Protein AF-A0A162N013-F1 (afdb_monomer)

Sequence (62 aa):
MQFTAVTFLALIAAVVAGPVAPRQADEGNQVTVETPAMTDANGNIVPFDAATVSQPNLDAGL

Nearest PDB structures (foldseek):
  6re8-assembly1_X  TM=3.481E-01  e=4.127E+00  Polytomella sp. Pringsheim 198.80
  3ne9-assembly2_B  TM=2.805E-01  e=7.705E+00  Corynebacterium ammoniagenes

Solvent-accessible surface area (backbone atoms only — not comparable to full-atom values): 4104 Å² total; per-residue (Å²): 110,70,69,61,52,53,53,51,52,52,53,53,50,55,63,71,66,45,79,86,61,77,88,69,65,56,84,86,46,60,70,61,90,91,51,56,65,45,70,50,98,86,71,40,48,41,79,52,67,72,88,76,56,87,52,68,51,63,77,68,74,102

Secondary structure (DSSP, 8-state):
-HHHHHHHHHHHHHHHTS--S-----TTS---TTS-EEE-TTS-EEE--GGG---HHHHTT-

Radius of gyration: 24.48 Å; Cα contacts (8 Å, |Δi|>4): 29; chains: 1; bounding box: 39×20×73 Å

Foldseek 3Di:
DVVVVVVVVVVVVVVVPPDPDDPPPPPQQDDDPPFDWDADPVGGIDGDDPVPDDDVVVVVVD

pLDDT: mean 80.49, std 9.82, range [55.69, 92.31]

Structure (mmCIF, N/CA/C/O backbone):
data_AF-A0A162N013-F1
#
_entry.id   AF-A0A162N013-F1
#
loop_
_atom_site.group_PDB
_atom_site.id
_atom_site.type_symbol
_atom_site.label_atom_id
_atom_site.label_alt_id
_atom_site.label_comp_id
_atom_site.label_asym_id
_atom_site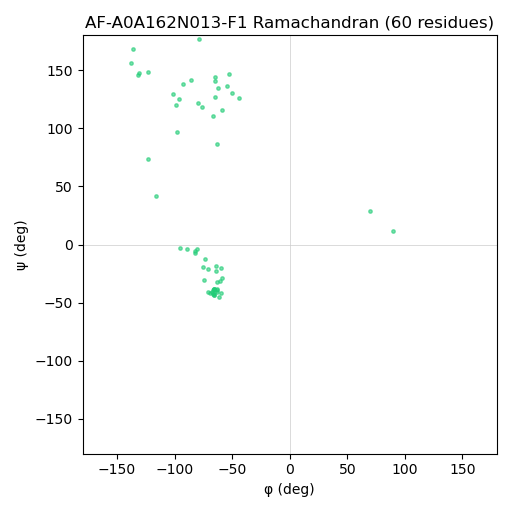.label_entity_id
_atom_site.label_seq_id
_atom_site.pdbx_PDB_ins_code
_atom_site.Cartn_x
_atom_site.Cartn_y
_atom_site.Cartn_z
_atom_site.occupancy
_atom_site.B_iso_or_equiv
_atom_site.auth_seq_id
_atom_site.auth_comp_id
_atom_site.auth_asym_id
_atom_site.auth_atom_id
_atom_site.pdbx_PDB_model_num
ATOM 1 N N . MET A 1 1 ? -28.579 7.273 40.090 1.00 60.94 1 MET A N 1
ATOM 2 C CA . MET A 1 1 ? -27.398 6.418 40.354 1.00 60.94 1 MET A CA 1
ATOM 3 C C . MET A 1 1 ? -27.257 5.269 39.360 1.00 60.94 1 MET A C 1
ATOM 5 O O . MET A 1 1 ? -26.176 5.096 38.821 1.00 60.94 1 MET A O 1
ATOM 9 N N . GLN A 1 2 ? -28.321 4.512 39.067 1.00 69.31 2 GLN A N 1
ATOM 10 C CA . GLN A 1 2 ? -28.247 3.342 38.177 1.00 69.31 2 GLN A CA 1
ATOM 11 C C . GLN A 1 2 ? -27.843 3.690 36.731 1.00 69.31 2 GLN A C 1
ATOM 13 O O . GLN A 1 2 ? -26.992 3.022 36.158 1.00 69.31 2 GLN A O 1
ATOM 18 N N . PHE A 1 3 ? -28.370 4.787 36.176 1.00 75.44 3 PHE A N 1
ATOM 19 C CA . PHE A 1 3 ? -28.011 5.248 34.827 1.00 75.44 3 PHE A CA 1
ATOM 20 C C . PHE A 1 3 ? -26.527 5.640 34.715 1.00 75.44 3 PHE A C 1
ATOM 22 O O . PHE A 1 3 ? -25.866 5.292 33.746 1.00 75.44 3 PHE A O 1
ATOM 29 N N . THR A 1 4 ? -25.989 6.289 35.753 1.00 82.69 4 THR A N 1
ATOM 30 C CA . THR A 1 4 ? -24.572 6.667 35.858 1.00 82.69 4 THR A CA 1
ATOM 31 C C . THR A 1 4 ? -23.655 5.448 35.949 1.00 82.69 4 THR A C 1
ATOM 33 O O . THR A 1 4 ? -22.577 5.444 35.368 1.00 82.69 4 THR A O 1
ATOM 36 N N . ALA A 1 5 ? -24.075 4.399 36.659 1.00 85.06 5 ALA A N 1
ATOM 37 C CA . ALA A 1 5 ? -23.302 3.164 36.754 1.00 85.06 5 ALA A CA 1
ATOM 38 C C . ALA A 1 5 ? -23.228 2.442 35.400 1.00 85.06 5 ALA A C 1
ATOM 40 O O . ALA A 1 5 ? -22.155 2.000 35.000 1.00 85.06 5 ALA A O 1
ATOM 41 N N . VAL A 1 6 ? -24.345 2.379 34.667 1.00 86.81 6 VAL A N 1
ATOM 42 C CA . VAL A 1 6 ? -24.404 1.737 33.343 1.00 86.81 6 VAL A CA 1
ATOM 43 C C . VAL A 1 6 ? -23.548 2.484 32.321 1.00 86.81 6 VAL A C 1
ATOM 45 O O . VAL A 1 6 ? -22.800 1.850 31.578 1.00 86.81 6 VAL A O 1
ATOM 48 N N . THR A 1 7 ? -23.593 3.819 32.303 1.00 85.00 7 THR A N 1
ATOM 49 C CA . THR A 1 7 ? -22.758 4.610 31.387 1.00 85.00 7 THR A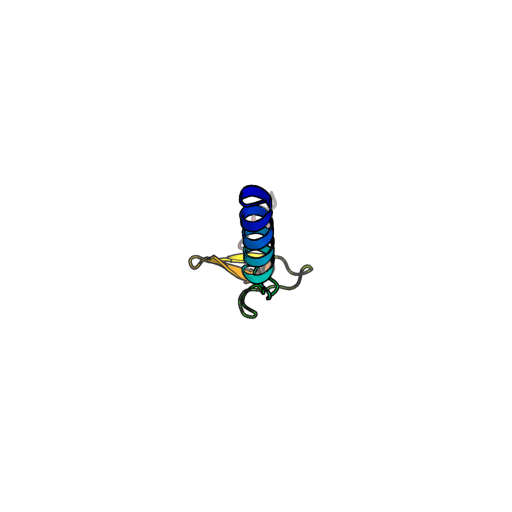 CA 1
ATOM 50 C C . THR A 1 7 ? -21.272 4.472 31.691 1.00 85.00 7 THR A C 1
ATOM 52 O O . THR A 1 7 ? -20.473 4.363 30.764 1.00 85.00 7 THR A O 1
ATOM 55 N N . PHE A 1 8 ? -20.891 4.414 32.967 1.00 88.06 8 P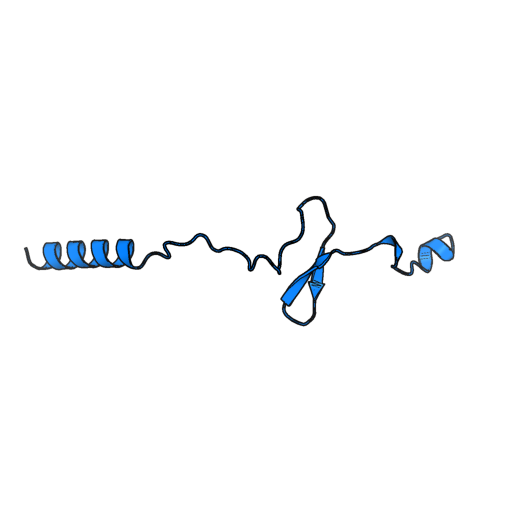HE A N 1
ATOM 56 C CA . PHE A 1 8 ? -19.494 4.225 33.357 1.00 88.06 8 PHE A CA 1
ATOM 57 C C . PHE A 1 8 ? -18.964 2.846 32.940 1.00 88.06 8 PHE A C 1
ATOM 59 O O . PHE A 1 8 ? -17.863 2.730 32.405 1.00 88.06 8 PHE A O 1
ATOM 66 N N . LEU A 1 9 ? -19.780 1.804 33.114 1.00 87.50 9 LEU A N 1
ATOM 67 C CA . LEU A 1 9 ? -19.433 0.433 32.740 1.00 87.50 9 LEU A CA 1
ATOM 68 C C . LEU A 1 9 ? -19.308 0.274 31.215 1.00 87.50 9 LEU A C 1
ATOM 70 O O . LEU A 1 9 ? -18.379 -0.376 30.738 1.00 87.50 9 LEU A O 1
ATOM 74 N N . ALA A 1 10 ? -20.185 0.932 30.451 1.00 86.62 10 ALA A N 1
ATOM 75 C CA . ALA A 1 10 ? -20.110 0.969 28.991 1.00 86.62 10 ALA A CA 1
ATOM 76 C C . ALA A 1 10 ? -18.833 1.666 28.483 1.00 86.62 10 ALA A C 1
ATOM 78 O O . ALA A 1 10 ? -18.221 1.203 27.522 1.00 86.62 10 ALA A O 1
ATOM 79 N N . LEU A 1 11 ? -18.398 2.742 29.147 1.00 85.38 11 LEU A N 1
ATOM 80 C CA . LEU A 1 11 ? -17.173 3.462 28.787 1.00 85.38 11 LEU A CA 1
ATOM 81 C C . LEU A 1 11 ? -15.920 2.607 29.010 1.00 85.38 11 LEU A C 1
ATOM 83 O O . LEU A 1 11 ? -15.050 2.549 28.144 1.00 85.38 11 LEU A O 1
ATOM 87 N N . ILE A 1 12 ? -15.854 1.900 30.141 1.00 86.12 12 ILE A N 1
ATOM 88 C CA . ILE A 1 12 ? -14.753 0.975 30.443 1.00 86.12 12 ILE A CA 1
ATOM 89 C C . ILE A 1 12 ? -14.706 -0.152 29.405 1.00 86.12 12 ILE A C 1
ATOM 91 O O . ILE A 1 12 ? -13.637 -0.452 28.876 1.00 86.12 12 ILE A O 1
ATOM 95 N N . ALA A 1 13 ? -15.859 -0.738 29.068 1.00 83.88 13 ALA A N 1
ATOM 96 C CA . ALA A 1 13 ? -15.938 -1.796 28.064 1.00 83.88 13 ALA A CA 1
ATOM 97 C C . ALA A 1 13 ? -15.441 -1.329 26.684 1.00 83.88 13 ALA A C 1
ATOM 99 O O . ALA A 1 13 ? -14.696 -2.057 26.035 1.00 83.88 13 ALA A O 1
ATOM 100 N N . ALA A 1 14 ? -15.788 -0.111 26.257 1.00 81.00 14 ALA A N 1
ATOM 101 C CA . ALA A 1 14 ? -15.343 0.442 24.977 1.00 81.00 14 ALA A CA 1
ATOM 102 C C . ALA A 1 14 ? -13.823 0.680 24.917 1.00 81.00 14 ALA A C 1
ATOM 104 O O . ALA A 1 14 ? -13.205 0.424 23.887 1.00 81.00 14 ALA A O 1
ATOM 105 N N . VAL A 1 15 ? -13.212 1.134 26.017 1.00 79.56 15 VAL A N 1
ATOM 106 C CA . VAL A 1 15 ? -11.756 1.349 26.095 1.00 79.56 15 VAL A CA 1
ATOM 107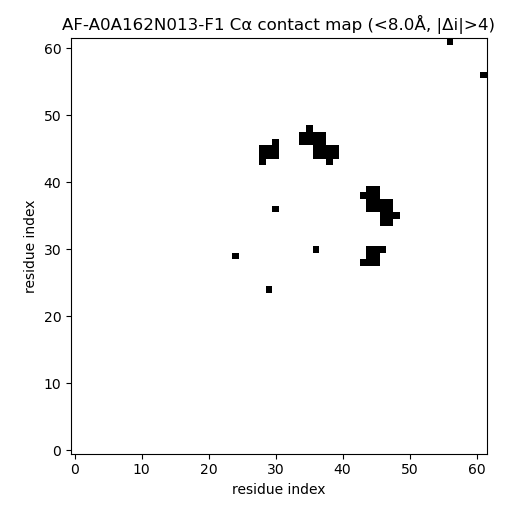 C C . VAL A 1 15 ? -10.996 0.022 26.065 1.00 79.56 15 VAL A C 1
ATOM 109 O O . VAL A 1 15 ? -9.990 -0.087 25.371 1.00 79.56 15 VAL A O 1
ATOM 112 N N . VAL A 1 16 ? -11.484 -0.998 26.775 1.00 78.75 16 VAL A N 1
ATOM 113 C CA . VAL A 1 16 ? -10.839 -2.323 26.826 1.00 78.75 16 VAL A CA 1
ATOM 114 C C . VAL A 1 16 ? -11.053 -3.118 25.531 1.00 78.75 16 VAL A C 1
ATOM 116 O O . VAL A 1 16 ? -10.188 -3.898 25.145 1.00 78.75 16 VAL A O 1
ATOM 119 N N . ALA A 1 17 ? -12.177 -2.912 24.839 1.00 72.88 17 ALA A N 1
ATOM 120 C CA . ALA A 1 17 ? -12.481 -3.567 23.565 1.00 72.88 17 ALA A CA 1
ATOM 121 C C . ALA A 1 17 ? -11.835 -2.888 22.344 1.00 72.88 17 ALA A C 1
ATOM 123 O O . ALA A 1 17 ? -11.946 -3.403 21.229 1.00 72.88 17 ALA A O 1
ATOM 124 N N . GLY A 1 18 ? -11.177 -1.739 22.523 1.00 69.94 18 GLY A N 1
ATOM 125 C CA . GLY A 1 18 ? -10.417 -1.103 21.454 1.00 69.94 18 GLY A CA 1
ATOM 126 C C . GLY A 1 18 ? -9.273 -2.017 20.992 1.00 69.94 18 GLY A C 1
ATOM 127 O O . GLY A 1 18 ? -8.575 -2.578 21.838 1.00 69.94 18 GLY A O 1
ATOM 128 N N . PRO A 1 19 ? -9.052 -2.195 19.677 1.00 65.69 19 PRO A N 1
ATOM 129 C CA . PRO A 1 19 ? -7.929 -2.986 19.191 1.00 65.69 19 PRO A CA 1
ATOM 130 C C . PRO A 1 19 ? -6.617 -2.376 19.703 1.00 65.69 19 PRO A C 1
ATOM 132 O O . PRO A 1 19 ? -6.278 -1.241 19.380 1.00 65.69 19 PRO A O 1
ATOM 135 N N . VAL A 1 20 ? -5.906 -3.137 20.541 1.00 64.75 20 VAL A N 1
ATOM 136 C CA . VAL A 1 20 ? -4.665 -2.710 21.217 1.00 64.75 20 VAL A CA 1
ATOM 137 C C . VAL A 1 20 ? -3.473 -2.704 20.254 1.00 64.75 20 VAL A C 1
ATOM 139 O O . VAL A 1 20 ? -2.464 -2.050 20.503 1.00 64.75 20 VAL A O 1
ATOM 142 N N . ALA A 1 21 ? -3.589 -3.418 19.136 1.00 67.44 21 ALA A N 1
ATOM 143 C CA . ALA A 1 21 ? -2.571 -3.450 18.104 1.00 67.44 21 ALA A CA 1
ATOM 144 C C . ALA A 1 21 ? -2.862 -2.387 17.031 1.00 67.44 21 ALA A C 1
ATOM 146 O O . ALA A 1 21 ? -4.016 -2.262 16.598 1.00 67.44 21 ALA A O 1
ATOM 147 N N . PRO A 1 22 ? -1.839 -1.653 16.544 1.00 65.69 22 PRO A N 1
ATOM 148 C CA . PRO A 1 22 ? -1.970 -0.966 15.269 1.00 65.69 22 PRO A CA 1
ATOM 149 C C . PRO A 1 22 ? -2.427 -1.988 14.226 1.00 65.69 22 PRO A C 1
ATOM 151 O O . PRO A 1 22 ? -2.065 -3.163 14.305 1.00 65.69 22 PRO A O 1
ATOM 154 N N . ARG A 1 23 ? -3.236 -1.557 13.253 1.00 63.78 23 ARG A N 1
ATOM 155 C CA . ARG A 1 23 ? -3.495 -2.367 12.058 1.00 63.78 23 ARG A CA 1
ATOM 156 C C . ARG A 1 23 ? -2.157 -2.530 11.345 1.00 63.78 23 ARG A C 1
ATOM 158 O O . ARG A 1 23 ? -1.797 -1.697 10.521 1.00 63.78 23 ARG A O 1
ATOM 165 N N . GLN A 1 24 ? -1.387 -3.536 11.737 1.00 59.22 24 GLN A N 1
ATOM 166 C CA . GLN A 1 24 ? -0.224 -3.959 10.992 1.00 59.22 24 GLN A CA 1
ATOM 167 C C . GLN A 1 24 ? -0.803 -4.504 9.696 1.00 59.22 24 GLN A C 1
ATOM 169 O O . GLN A 1 24 ? -1.541 -5.491 9.705 1.00 59.22 24 GLN A O 1
ATOM 174 N N . ALA A 1 25 ? -0.563 -3.785 8.599 1.00 60.50 25 ALA A N 1
ATOM 175 C CA . ALA A 1 25 ? -0.584 -4.436 7.305 1.00 60.50 25 ALA A CA 1
ATOM 176 C C . ALA A 1 25 ? 0.309 -5.671 7.453 1.00 60.50 25 ALA A C 1
ATOM 178 O O . ALA A 1 25 ? 1.383 -5.567 8.050 1.00 60.50 25 ALA A O 1
ATOM 179 N N . ASP A 1 26 ? -0.195 -6.828 7.030 1.00 68.00 26 ASP A N 1
ATOM 180 C CA . ASP A 1 26 ? 0.567 -8.074 7.029 1.00 68.00 26 ASP A CA 1
ATOM 181 C C . ASP A 1 26 ? 1.967 -7.756 6.485 1.00 68.00 26 ASP A C 1
ATOM 183 O O . ASP A 1 26 ? 2.063 -7.120 5.436 1.00 68.00 26 ASP A O 1
ATOM 187 N N . GLU A 1 27 ? 3.047 -8.086 7.200 1.00 61.41 27 GLU A N 1
ATOM 188 C CA . GLU A 1 27 ? 4.402 -7.619 6.834 1.00 61.41 27 GLU A CA 1
ATOM 189 C C . GLU A 1 27 ? 4.810 -8.088 5.423 1.00 61.41 27 GLU A C 1
ATOM 191 O O . GLU A 1 27 ? 5.673 -7.490 4.785 1.00 61.41 27 GLU A O 1
ATOM 196 N N . GLY A 1 28 ? 4.156 -9.139 4.912 1.00 66.31 28 GLY A N 1
ATOM 197 C CA . GLY A 1 28 ? 4.301 -9.633 3.540 1.00 66.31 28 GLY A CA 1
ATOM 198 C C . GLY A 1 28 ? 3.477 -8.886 2.483 1.00 66.31 28 GLY A C 1
ATOM 199 O O . GLY A 1 28 ? 3.650 -9.143 1.297 1.00 66.31 28 GLY A O 1
ATOM 200 N N . ASN A 1 29 ? 2.596 -7.973 2.892 1.00 81.00 29 ASN A N 1
ATOM 201 C CA . ASN A 1 29 ? 1.691 -7.203 2.045 1.00 81.00 29 ASN A CA 1
ATOM 202 C C . ASN A 1 29 ? 1.995 -5.693 2.099 1.00 81.00 29 ASN A C 1
ATOM 204 O O . ASN A 1 29 ? 1.097 -4.852 2.200 1.00 81.00 29 ASN A O 1
ATOM 208 N N . GLN A 1 30 ? 3.282 -5.349 2.085 1.00 82.81 30 GLN A N 1
ATOM 209 C CA . GLN A 1 30 ? 3.755 -3.970 2.068 1.00 82.81 30 GLN A CA 1
ATOM 210 C C . GLN A 1 30 ? 4.804 -3.769 0.975 1.00 82.81 30 GLN A C 1
ATOM 212 O O . GLN A 1 30 ? 5.610 -4.650 0.683 1.00 82.81 30 GLN A O 1
ATOM 217 N N . VAL A 1 31 ? 4.827 -2.566 0.414 1.00 85.00 31 VAL A N 1
ATOM 218 C CA . VAL A 1 31 ? 5.838 -2.105 -0.540 1.00 85.00 31 VAL A CA 1
ATOM 219 C C . VAL A 1 31 ? 6.306 -0.727 -0.072 1.00 85.00 31 VAL A C 1
ATOM 221 O O . VAL A 1 31 ? 5.520 0.023 0.514 1.00 85.00 31 VAL A O 1
ATOM 224 N N . THR A 1 32 ? 7.583 -0.394 -0.266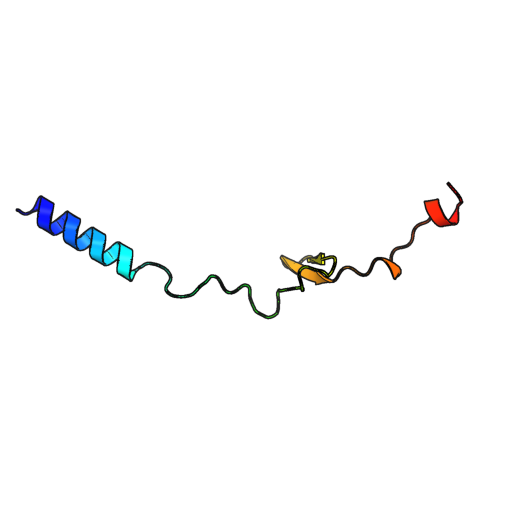 1.00 86.88 32 THR A N 1
ATOM 225 C CA . THR A 1 32 ? 8.109 0.912 0.150 1.00 86.88 32 THR A CA 1
ATOM 226 C C . THR A 1 32 ? 7.454 2.042 -0.641 1.00 86.88 32 THR A C 1
ATOM 228 O O . THR A 1 32 ? 7.154 1.881 -1.820 1.00 86.88 32 THR A O 1
ATOM 231 N N . VAL A 1 33 ? 7.224 3.192 -0.001 1.00 83.88 33 VAL A N 1
ATOM 232 C CA . VAL A 1 33 ? 6.398 4.293 -0.543 1.00 83.88 33 VAL A CA 1
ATOM 233 C C . VAL A 1 33 ? 6.956 4.855 -1.855 1.00 83.88 33 VAL A C 1
ATOM 235 O O . VAL A 1 33 ? 6.208 5.294 -2.723 1.00 83.88 33 VAL A O 1
ATOM 238 N N . GLU A 1 34 ? 8.273 4.827 -2.012 1.00 87.94 34 GLU A N 1
ATOM 239 C CA . GLU A 1 34 ? 8.991 5.240 -3.215 1.00 87.94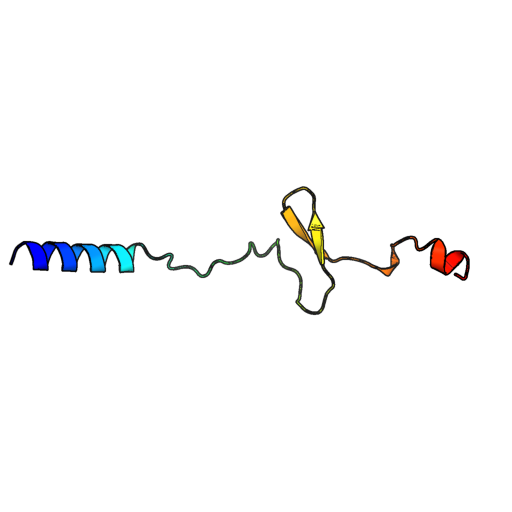 34 GLU A CA 1
ATOM 240 C C . GLU A 1 34 ? 8.878 4.254 -4.387 1.00 87.94 34 GLU A C 1
ATOM 242 O O . GLU A 1 34 ? 9.245 4.598 -5.509 1.00 87.94 34 GLU A O 1
ATOM 247 N N . THR A 1 35 ? 8.390 3.035 -4.150 1.00 86.56 35 THR A N 1
ATOM 248 C CA . THR A 1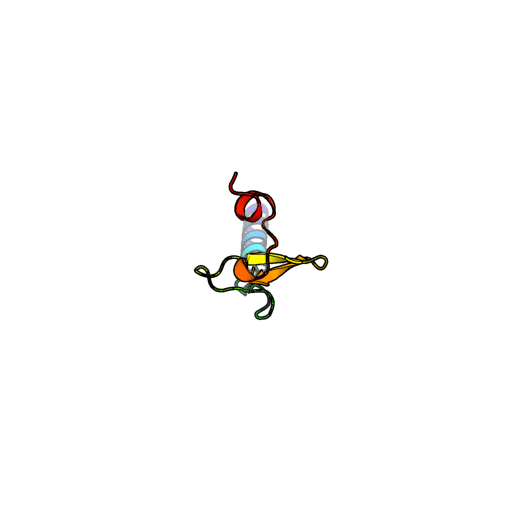 35 ? 8.275 2.000 -5.180 1.00 86.56 35 THR A CA 1
ATOM 249 C C . THR A 1 35 ? 6.859 2.010 -5.764 1.00 86.56 35 THR A C 1
ATOM 251 O O . THR A 1 35 ? 5.891 1.869 -5.015 1.00 86.56 35 THR A O 1
ATOM 254 N N . PRO A 1 36 ? 6.699 2.142 -7.095 1.00 88.06 36 PRO A N 1
ATOM 255 C CA . PRO A 1 36 ? 5.408 1.945 -7.747 1.00 88.06 36 PRO A CA 1
ATOM 256 C C . PRO A 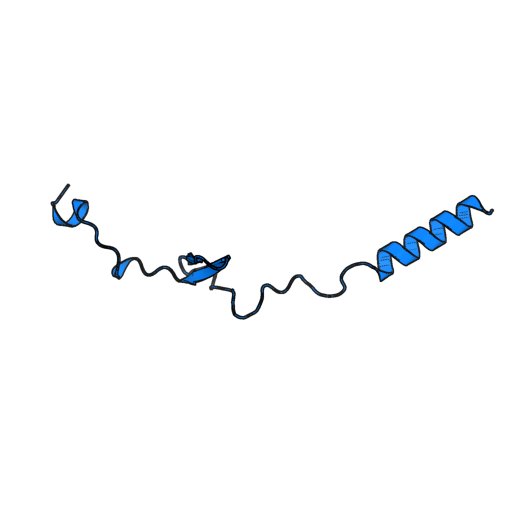1 36 ? 4.833 0.570 -7.389 1.00 88.06 36 PRO A C 1
ATOM 258 O O . PRO A 1 36 ? 5.557 -0.424 -7.400 1.00 88.06 36 PRO A O 1
ATOM 261 N N . ALA A 1 37 ? 3.540 0.495 -7.087 1.00 92.31 37 ALA A N 1
ATOM 262 C CA . ALA A 1 37 ? 2.898 -0.741 -6.647 1.00 92.31 37 ALA A CA 1
ATOM 263 C C . ALA A 1 37 ? 1.524 -0.935 -7.300 1.00 92.31 37 ALA A C 1
ATOM 265 O O . ALA A 1 37 ? 0.875 0.028 -7.714 1.00 92.31 37 ALA A O 1
ATOM 266 N N . MET A 1 38 ? 1.079 -2.188 -7.374 1.00 90.38 38 MET A N 1
ATOM 267 C CA . MET A 1 38 ? -0.245 -2.592 -7.856 1.00 90.38 38 MET A CA 1
ATOM 268 C C . MET A 1 38 ? -0.851 -3.665 -6.945 1.00 90.38 38 MET A C 1
ATOM 270 O O . MET A 1 38 ? -0.154 -4.227 -6.105 1.00 90.38 38 MET A O 1
ATOM 274 N N . THR A 1 39 ? -2.139 -3.964 -7.108 1.00 92.19 39 THR A N 1
ATOM 275 C CA . THR A 1 39 ? -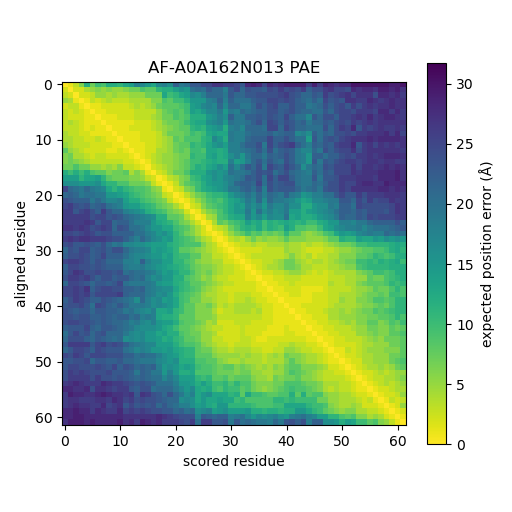2.819 -5.030 -6.356 1.00 92.19 39 THR A CA 1
ATOM 276 C C . THR A 1 39 ? -2.966 -6.287 -7.217 1.00 92.19 39 THR A C 1
ATOM 278 O O . THR A 1 39 ? -3.435 -6.200 -8.351 1.00 92.19 39 THR A O 1
ATOM 281 N N . ASP A 1 40 ? -2.563 -7.445 -6.693 1.00 88.69 40 ASP A N 1
ATOM 282 C CA . ASP A 1 40 ? -2.719 -8.746 -7.347 1.00 88.69 40 ASP A CA 1
ATOM 283 C C . ASP A 1 40 ? -4.154 -9.305 -7.220 1.00 88.69 40 ASP A C 1
ATOM 285 O O . ASP A 1 40 ? -5.027 -8.727 -6.569 1.00 88.69 40 ASP A O 1
ATOM 289 N N . ALA A 1 41 ? -4.416 -10.457 -7.845 1.00 92.06 41 ALA A N 1
ATOM 290 C CA . ALA A 1 41 ? -5.736 -11.097 -7.829 1.00 92.06 41 ALA A CA 1
ATOM 291 C C . ALA A 1 41 ? -6.199 -11.564 -6.433 1.00 92.06 41 ALA A C 1
ATOM 293 O O . ALA A 1 41 ? -7.391 -11.796 -6.229 1.00 92.06 41 ALA A O 1
ATOM 294 N N . ASN A 1 42 ? -5.273 -11.698 -5.483 1.00 89.94 42 ASN A N 1
ATOM 295 C CA . ASN A 1 42 ? -5.537 -12.129 -4.113 1.00 89.94 42 ASN A CA 1
ATOM 296 C C . ASN A 1 42 ? -5.716 -10.934 -3.160 1.00 89.94 42 ASN A C 1
ATOM 298 O O . ASN A 1 42 ? -6.024 -11.134 -1.987 1.00 89.94 42 ASN A O 1
ATOM 302 N N . GLY A 1 43 ? -5.550 -9.701 -3.653 1.00 86.06 43 GLY A N 1
ATOM 303 C CA . GLY A 1 43 ? -5.642 -8.480 -2.858 1.00 86.06 43 GLY A CA 1
ATOM 304 C C . GLY A 1 43 ? -4.317 -8.031 -2.235 1.00 86.06 43 GLY A C 1
ATOM 305 O O . GLY A 1 43 ? -4.335 -7.136 -1.387 1.00 86.06 43 GLY A O 1
ATOM 306 N N . ASN A 1 44 ? -3.179 -8.610 -2.634 1.00 89.50 44 ASN A N 1
ATOM 307 C CA . ASN A 1 44 ? -1.869 -8.192 -2.142 1.00 89.50 44 ASN A CA 1
ATOM 308 C C . ASN A 1 44 ? -1.304 -7.028 -2.962 1.00 89.50 44 ASN A C 1
ATOM 310 O O . ASN A 1 44 ? -1.416 -6.997 -4.183 1.00 89.50 44 ASN A O 1
ATOM 314 N N . ILE A 1 45 ? -0.652 -6.090 -2.291 1.00 88.75 45 ILE A N 1
ATOM 315 C CA . ILE A 1 45 ? 0.178 -5.030 -2.836 1.00 88.75 45 ILE A CA 1
ATOM 316 C C . ILE A 1 45 ? 1.516 -5.640 -3.256 1.00 88.75 45 ILE A C 1
ATOM 318 O O . ILE A 1 45 ? 2.277 -6.147 -2.434 1.00 88.75 45 ILE A O 1
ATOM 322 N N . VAL A 1 46 ? 1.812 -5.556 -4.546 1.00 90.25 46 VAL A N 1
ATOM 323 C CA . VAL A 1 46 ? 3.042 -6.058 -5.161 1.00 90.25 46 VAL A CA 1
ATOM 324 C C . VAL A 1 46 ? 3.760 -4.921 -5.897 1.00 90.25 46 VAL A C 1
ATOM 326 O O . VAL A 1 46 ? 3.097 -4.004 -6.394 1.00 90.25 46 VAL A O 1
ATOM 329 N N . PRO A 1 47 ? 5.103 -4.935 -5.979 1.00 91.00 47 PRO A N 1
ATOM 330 C CA . PRO A 1 47 ? 5.844 -3.922 -6.722 1.00 91.00 47 PRO A CA 1
ATOM 331 C C . PRO A 1 47 ? 5.519 -3.998 -8.219 1.00 91.00 47 PRO A C 1
ATOM 333 O O . PRO A 1 47 ? 5.388 -5.080 -8.792 1.00 91.00 47 PRO A O 1
ATOM 336 N N . PHE A 1 48 ? 5.395 -2.836 -8.854 1.00 90.44 48 PHE A N 1
ATOM 337 C CA . PHE A 1 48 ? 5.161 -2.702 -10.285 1.00 90.44 48 PHE A CA 1
ATOM 338 C C . PHE A 1 48 ? 6.474 -2.401 -11.013 1.00 90.44 48 PHE A C 1
ATOM 340 O O . PHE A 1 48 ? 7.107 -1.373 -10.768 1.00 90.44 48 PHE A O 1
ATOM 347 N N . ASP A 1 49 ? 6.858 -3.279 -11.940 1.00 88.06 49 ASP A N 1
ATOM 348 C CA . ASP A 1 49 ? 8.026 -3.086 -12.799 1.00 88.06 49 ASP A CA 1
ATOM 349 C C . ASP A 1 49 ? 7.616 -2.535 -14.171 1.00 88.06 49 ASP A C 1
ATOM 351 O O . ASP A 1 49 ? 7.252 -3.276 -15.090 1.00 88.06 49 ASP A O 1
ATOM 355 N N . ALA A 1 50 ? 7.723 -1.214 -14.319 1.00 83.50 50 ALA A N 1
ATOM 356 C CA . ALA A 1 50 ? 7.417 -0.517 -15.564 1.00 83.50 50 ALA A CA 1
ATOM 357 C C . ALA A 1 50 ? 8.350 -0.902 -16.730 1.00 83.50 50 ALA A C 1
ATOM 359 O O . ALA A 1 50 ? 7.962 -0.749 -17.887 1.00 83.50 50 ALA A O 1
ATOM 360 N N . ALA A 1 51 ? 9.561 -1.408 -16.460 1.00 84.00 51 ALA A N 1
ATOM 361 C CA . ALA A 1 51 ? 10.519 -1.774 -17.506 1.00 84.00 51 ALA A CA 1
ATOM 362 C C . ALA A 1 51 ? 10.085 -3.024 -18.286 1.00 84.00 51 ALA A C 1
ATOM 364 O O . ALA A 1 51 ? 10.514 -3.230 -19.419 1.00 84.00 51 ALA A O 1
ATOM 365 N N . THR A 1 52 ? 9.214 -3.844 -17.696 1.00 83.00 52 THR A N 1
ATOM 366 C CA . THR A 1 52 ? 8.667 -5.054 -18.330 1.00 83.00 52 THR A CA 1
ATOM 367 C C . THR A 1 52 ? 7.384 -4.801 -19.120 1.00 83.00 52 THR A C 1
ATOM 369 O O . THR A 1 52 ? 6.859 -5.707 -19.770 1.00 83.00 52 THR A O 1
ATOM 372 N N . VAL A 1 53 ? 6.864 -3.573 -19.089 1.00 85.12 53 VAL A N 1
ATOM 373 C CA . VAL A 1 53 ? 5.609 -3.222 -19.751 1.00 85.12 53 VAL A CA 1
ATOM 374 C C . VAL A 1 53 ? 5.860 -3.001 -21.237 1.00 85.12 53 VAL A C 1
ATOM 376 O O . VAL A 1 53 ? 6.631 -2.126 -21.628 1.00 85.12 53 VAL A O 1
ATOM 379 N N . SER A 1 54 ? 5.166 -3.769 -22.080 1.00 87.94 54 SER A N 1
ATOM 380 C CA . SER A 1 54 ? 5.136 -3.508 -23.519 1.00 87.94 54 SER A CA 1
ATOM 381 C C . SER A 1 54 ? 4.443 -2.173 -23.778 1.00 87.94 54 SER A C 1
ATOM 383 O O . SER A 1 54 ? 3.318 -1.953 -23.325 1.00 87.94 54 SER A O 1
ATOM 385 N N . GLN A 1 55 ? 5.108 -1.292 -24.525 1.00 86.25 55 GLN A N 1
ATOM 386 C CA . GLN A 1 55 ? 4.592 0.030 -24.871 1.00 86.25 55 GLN A CA 1
ATOM 387 C C . GLN A 1 55 ? 4.562 0.209 -26.396 1.00 86.25 55 GLN A C 1
ATOM 389 O O . GLN A 1 55 ? 5.342 0.990 -26.940 1.00 86.25 55 GLN A O 1
ATOM 394 N N . PRO A 1 56 ? 3.616 -0.447 -27.101 1.00 85.44 56 PRO A N 1
ATOM 395 C CA . PRO A 1 56 ? 3.586 -0.458 -28.563 1.00 85.44 56 PRO A CA 1
ATOM 396 C C . PRO A 1 56 ? 3.477 0.932 -29.191 1.00 85.44 56 PRO A C 1
ATOM 398 O O . PRO A 1 56 ? 3.941 1.138 -30.303 1.00 85.44 56 PRO A O 1
ATOM 401 N N . ASN A 1 57 ? 2.862 1.890 -28.493 1.00 84.25 57 ASN A N 1
ATOM 402 C CA . ASN A 1 57 ? 2.715 3.260 -28.986 1.00 84.25 57 ASN A CA 1
ATOM 403 C C . ASN A 1 57 ? 4.056 4.009 -28.995 1.00 84.25 57 ASN A C 1
ATOM 405 O O . ASN A 1 57 ? 4.370 4.680 -29.974 1.00 84.25 57 ASN A O 1
ATOM 409 N N . LEU A 1 58 ? 4.867 3.828 -27.945 1.00 79.69 58 LEU A N 1
ATOM 410 C CA . LEU A 1 58 ? 6.228 4.365 -27.880 1.00 79.69 58 LEU A CA 1
ATOM 411 C C . LEU A 1 58 ? 7.134 3.668 -28.898 1.00 79.69 58 LEU A C 1
ATOM 413 O O . LEU A 1 58 ? 7.891 4.339 -29.596 1.00 79.69 58 LEU A O 1
ATOM 417 N N . ASP A 1 59 ? 6.995 2.347 -29.047 1.00 79.25 59 ASP A N 1
ATOM 418 C CA . ASP A 1 59 ? 7.714 1.570 -30.064 1.00 79.25 59 ASP A CA 1
ATOM 419 C C . ASP A 1 59 ? 7.328 1.993 -31.496 1.00 79.25 59 ASP A C 1
ATOM 421 O O . ASP A 1 59 ? 8.156 1.966 -32.407 1.00 79.25 59 ASP A O 1
ATOM 425 N N . ALA A 1 60 ? 6.077 2.420 -31.701 1.00 81.94 60 ALA A N 1
ATOM 426 C CA . ALA A 1 60 ? 5.565 2.943 -32.967 1.00 81.94 60 ALA A CA 1
ATOM 427 C C . ALA A 1 60 ? 5.930 4.418 -33.227 1.00 81.94 60 ALA A C 1
ATOM 429 O O . ALA A 1 60 ? 5.620 4.931 -34.304 1.00 81.94 60 ALA A O 1
ATOM 430 N N . GLY A 1 61 ? 6.590 5.095 -32.280 1.00 74.75 61 GLY A N 1
ATOM 431 C CA . GLY A 1 61 ? 7.012 6.491 -32.418 1.00 74.75 61 GLY A CA 1
ATOM 432 C C . GLY A 1 61 ? 5.862 7.505 -32.417 1.00 74.75 61 GLY A C 1
ATOM 433 O O . GLY A 1 61 ? 5.993 8.550 -33.058 1.00 74.75 61 GLY A O 1
ATOM 434 N N . LEU A 1 62 ? 4.750 7.184 -31.743 1.00 55.69 62 LEU A N 1
ATOM 435 C CA . LEU A 1 62 ? 3.567 8.040 -31.586 1.00 55.69 62 LEU A CA 1
ATOM 436 C C . LEU A 1 62 ? 3.533 8.748 -30.228 1.00 55.69 62 LEU A C 1
ATOM 438 O O . LEU A 1 62 ? 3.834 8.092 -29.205 1.00 55.69 62 LEU A O 1
#

Mean predicted aligned error: 13.43 Å

Organism: Cordyceps fumosorosea (strain ARSEF 2679) (NCBI:txid1081104)